Protein AF-A0A368EXL0-F1 (afdb_monomer_lite)

Organism: Ancylostoma caninum (NCBI:txid29170)

Structure (mmCIF, N/CA/C/O backbone):
data_AF-A0A368EXL0-F1
#
_entry.id   AF-A0A368EXL0-F1
#
loop_
_atom_site.group_PDB
_atom_site.id
_atom_site.type_symbol
_atom_site.label_atom_id
_atom_site.label_alt_id
_atom_site.label_comp_id
_atom_site.label_asym_id
_atom_site.label_entity_id
_atom_site.label_seq_id
_atom_site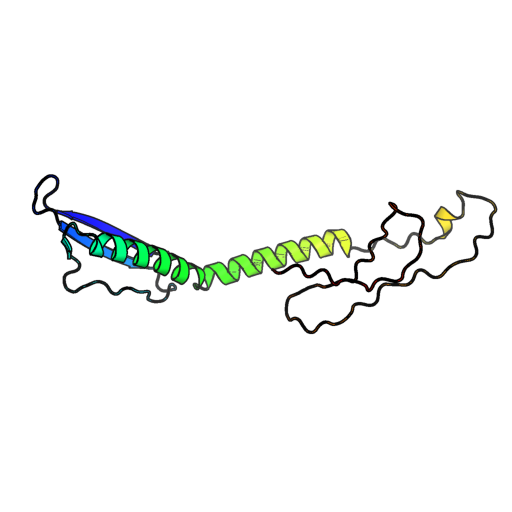.pdbx_PDB_ins_code
_atom_site.Cartn_x
_atom_site.Cartn_y
_atom_site.Cartn_z
_atom_site.occupancy
_atom_site.B_iso_or_equiv
_atom_site.auth_seq_id
_atom_site.auth_comp_id
_atom_site.auth_asym_id
_atom_site.auth_atom_id
_atom_site.pdbx_PDB_model_num
ATOM 1 N N . HIS A 1 1 ? 6.959 5.852 -5.159 1.00 86.25 1 HIS A N 1
ATOM 2 C CA . HIS A 1 1 ? 7.057 5.578 -3.712 1.00 86.25 1 HIS A CA 1
ATOM 3 C C . HIS A 1 1 ? 5.662 5.461 -3.128 1.00 86.25 1 HIS A C 1
ATOM 5 O O . HIS A 1 1 ? 4.725 6.024 -3.696 1.00 86.25 1 HIS A O 1
ATOM 11 N N . VAL A 1 2 ? 5.530 4.719 -2.035 1.00 94.00 2 VAL A N 1
ATOM 12 C CA . VAL A 1 2 ? 4.281 4.555 -1.290 1.00 94.00 2 VAL A CA 1
ATOM 13 C C . VAL A 1 2 ? 4.586 4.776 0.185 1.00 94.00 2 VAL A C 1
ATOM 15 O O . VAL A 1 2 ? 5.595 4.284 0.677 1.00 94.00 2 VAL A O 1
ATOM 18 N N . PHE A 1 3 ? 3.706 5.498 0.866 1.00 95.44 3 PHE A N 1
ATOM 19 C CA . PHE A 1 3 ? 3.723 5.696 2.306 1.00 95.44 3 PHE A CA 1
ATOM 20 C C . PHE A 1 3 ? 2.390 5.220 2.875 1.00 95.44 3 PHE A C 1
ATOM 22 O O . PHE A 1 3 ? 1.327 5.629 2.400 1.00 95.44 3 PHE A O 1
ATOM 29 N N . ILE A 1 4 ? 2.453 4.361 3.887 1.00 96.25 4 ILE A N 1
ATOM 30 C CA . ILE A 1 4 ? 1.301 3.940 4.680 1.00 96.25 4 ILE A CA 1
ATOM 31 C C . ILE A 1 4 ? 1.511 4.533 6.069 1.00 96.25 4 ILE A C 1
ATOM 33 O O . ILE A 1 4 ? 2.487 4.216 6.742 1.00 96.25 4 ILE A O 1
ATOM 37 N N . ILE A 1 5 ? 0.626 5.442 6.462 1.00 96.50 5 ILE A N 1
ATOM 38 C CA . ILE A 1 5 ? 0.676 6.150 7.735 1.00 96.50 5 ILE A CA 1
ATOM 39 C C . ILE A 1 5 ? -0.348 5.506 8.655 1.00 96.50 5 ILE A C 1
ATOM 41 O O . ILE A 1 5 ? -1.524 5.435 8.305 1.00 96.50 5 ILE A O 1
ATOM 45 N N . VAL A 1 6 ? 0.095 5.072 9.831 1.00 95.81 6 VAL A N 1
ATOM 46 C CA . VAL A 1 6 ? -0.767 4.512 10.872 1.00 95.81 6 VAL A CA 1
ATOM 47 C C . VAL A 1 6 ? -0.691 5.423 12.087 1.00 95.81 6 VAL A C 1
ATOM 49 O O . VAL A 1 6 ? 0.386 5.651 12.633 1.00 95.81 6 VAL A O 1
ATOM 52 N N . ARG A 1 7 ? -1.838 5.948 12.513 1.00 95.50 7 ARG A N 1
ATOM 53 C CA . ARG A 1 7 ? -1.964 6.745 13.734 1.00 95.50 7 ARG A CA 1
ATOM 54 C C . ARG A 1 7 ? -2.773 5.967 14.760 1.00 95.50 7 ARG A C 1
ATOM 56 O O . ARG A 1 7 ? -3.901 5.576 14.481 1.00 95.50 7 ARG A O 1
ATOM 63 N N . VAL A 1 8 ? -2.191 5.786 15.940 1.00 94.94 8 VAL A N 1
ATOM 64 C CA . VAL A 1 8 ? -2.861 5.230 17.120 1.00 94.94 8 VAL A CA 1
ATOM 65 C C . VAL A 1 8 ? -3.742 6.288 17.776 1.00 94.94 8 VAL A C 1
ATOM 67 O O . VAL A 1 8 ? -3.332 7.439 17.937 1.00 94.94 8 VAL A O 1
ATOM 70 N N . HIS A 1 9 ? -4.923 5.863 18.207 1.00 93.69 9 HIS A N 1
ATOM 71 C CA . HIS A 1 9 ? -5.837 6.593 19.077 1.00 93.69 9 HIS A CA 1
ATOM 72 C C . HIS A 1 9 ? -6.071 5.791 20.355 1.00 93.69 9 HIS A C 1
ATOM 74 O O . HIS A 1 9 ? -6.066 4.560 20.319 1.00 93.69 9 HIS A O 1
ATOM 80 N N . ASN A 1 10 ? -6.297 6.487 21.473 1.00 91.38 10 ASN A N 1
ATOM 81 C CA . ASN A 1 10 ? -6.548 5.885 22.789 1.00 91.38 10 ASN A CA 1
ATOM 82 C C . ASN A 1 10 ? -5.476 4.853 23.189 1.00 91.38 10 ASN A C 1
ATOM 84 O O . ASN A 1 10 ? -5.782 3.726 23.586 1.00 91.38 10 ASN A O 1
ATOM 88 N N . ALA A 1 11 ? -4.202 5.230 23.034 1.00 87.56 11 ALA A N 1
ATOM 89 C CA . ALA A 1 11 ? -3.070 4.387 23.408 1.00 87.56 11 ALA A CA 1
ATOM 90 C C . ALA A 1 11 ? -3.177 3.923 24.871 1.00 87.56 11 ALA A C 1
ATOM 92 O O . ALA A 1 11 ? -3.640 4.674 25.727 1.00 87.56 11 ALA A O 1
ATOM 93 N N . CYS A 1 12 ? -2.718 2.699 25.148 1.00 83.69 12 CYS A N 1
ATOM 94 C CA . CYS A 1 12 ? -2.705 2.102 26.491 1.00 83.69 12 CYS A CA 1
ATOM 95 C C . CYS A 1 12 ? -4.094 1.906 27.134 1.00 83.69 12 CYS A C 1
ATOM 97 O O . CYS A 1 12 ? -4.182 1.757 28.348 1.00 83.69 12 CYS A O 1
ATOM 99 N N . THR A 1 13 ? -5.164 1.878 26.333 1.00 90.12 13 THR A N 1
ATOM 100 C CA . THR A 1 13 ? -6.527 1.548 26.782 1.00 90.12 13 THR A CA 1
ATOM 101 C C . THR A 1 13 ? -7.061 0.313 26.057 1.00 90.12 13 THR A C 1
ATOM 103 O O . THR A 1 13 ? -6.546 -0.059 24.998 1.00 90.12 13 THR A O 1
ATOM 106 N N . ASP A 1 14 ? -8.131 -0.286 26.582 1.00 86.31 14 ASP A N 1
ATOM 107 C CA . ASP A 1 14 ? -8.812 -1.427 25.948 1.00 86.31 14 ASP A CA 1
ATOM 108 C C . ASP A 1 14 ? -9.506 -1.050 24.624 1.00 86.31 14 ASP A C 1
ATOM 110 O O . ASP A 1 14 ? -9.707 -1.898 23.758 1.00 86.31 14 ASP A O 1
ATOM 114 N N . ASN A 1 15 ? -9.795 0.241 24.419 1.00 88.62 15 ASN A N 1
ATOM 115 C CA . ASN A 1 15 ? -10.466 0.787 23.233 1.00 88.62 15 ASN A CA 1
ATOM 116 C C . ASN A 1 15 ? -9.483 1.440 22.243 1.00 88.62 15 ASN A C 1
ATOM 118 O O . ASN A 1 15 ? -9.784 2.465 21.617 1.00 88.62 15 ASN A O 1
ATOM 122 N N . VAL A 1 16 ? -8.282 0.870 22.118 1.00 93.38 16 VAL A N 1
ATOM 123 C CA . VAL A 1 16 ? -7.275 1.343 21.162 1.00 93.38 16 VAL A CA 1
ATOM 124 C C . VAL A 1 16 ? -7.765 1.158 19.720 1.00 93.38 16 VAL A C 1
ATOM 126 O O . VAL A 1 16 ? -8.286 0.107 19.336 1.00 93.38 16 VAL A O 1
ATOM 129 N N . SER A 1 17 ? -7.577 2.189 18.899 1.00 93.44 17 SER A N 1
ATOM 130 C CA . SER A 1 17 ? -7.925 2.156 17.476 1.00 93.44 17 SER A CA 1
ATOM 131 C C . SER A 1 17 ? -6.845 2.802 16.617 1.00 93.44 17 SER A C 1
ATOM 133 O O . SER A 1 17 ? -6.010 3.567 17.097 1.00 93.44 17 SER A O 1
ATOM 135 N N . TYR A 1 18 ? -6.840 2.471 15.331 1.00 95.38 18 TYR A N 1
ATOM 136 C CA . TYR A 1 18 ? -5.821 2.875 14.375 1.00 95.38 18 TYR A CA 1
ATOM 137 C C . TYR A 1 18 ? -6.483 3.548 13.184 1.00 95.38 18 TYR A C 1
ATOM 139 O O . TYR A 1 18 ? -7.276 2.915 12.497 1.00 95.38 18 TYR A O 1
ATOM 147 N N . SER A 1 19 ? -6.139 4.801 12.896 1.00 95.25 19 SER A N 1
ATOM 148 C CA . SER A 1 19 ? -6.507 5.434 11.626 1.00 95.25 19 SER A CA 1
ATOM 149 C C . SER A 1 19 ? -5.374 5.300 10.619 1.00 95.25 19 SER A C 1
ATOM 151 O O . SER A 1 19 ? -4.216 5.560 10.962 1.00 95.25 19 SER A O 1
ATOM 153 N N . VAL A 1 20 ? -5.703 4.954 9.379 1.00 96.62 20 VAL A N 1
ATOM 154 C CA . VAL A 1 20 ? -4.725 4.694 8.322 1.00 96.62 20 VAL A CA 1
ATOM 155 C C . VAL A 1 20 ? -4.898 5.666 7.163 1.00 96.62 20 VAL A C 1
ATOM 157 O O . VAL A 1 20 ? -5.999 5.877 6.668 1.00 96.62 20 VAL A O 1
ATOM 160 N N . ALA A 1 21 ? -3.792 6.208 6.664 1.00 95.44 21 ALA A N 1
ATOM 161 C CA . ALA A 1 21 ? -3.757 6.960 5.416 1.00 95.44 21 ALA A CA 1
ATOM 162 C C . ALA A 1 21 ? -2.721 6.357 4.465 1.00 95.44 21 ALA A C 1
ATOM 164 O O . ALA A 1 21 ? -1.682 5.857 4.891 1.00 95.44 21 ALA A O 1
ATOM 165 N N . VAL A 1 22 ? -2.995 6.410 3.160 1.00 95.62 22 VAL A N 1
ATOM 166 C CA . VAL A 1 22 ? -2.084 5.898 2.129 1.00 95.62 22 VAL A CA 1
ATOM 167 C C . VAL A 1 22 ? -1.7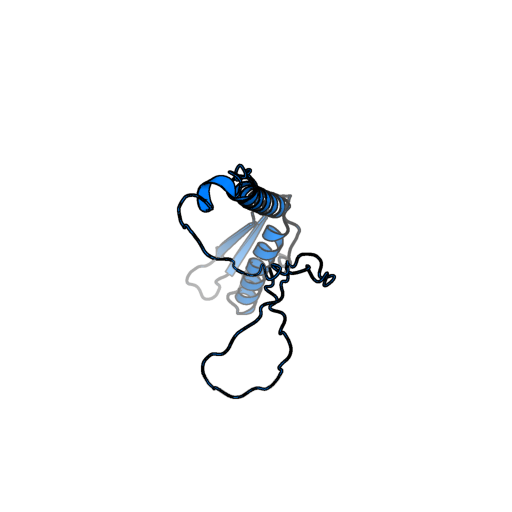91 7.006 1.131 1.00 95.62 22 VAL A C 1
ATOM 169 O O . VAL A 1 22 ? -2.701 7.530 0.494 1.00 95.62 22 VAL A O 1
ATOM 172 N N . SER A 1 23 ? -0.512 7.330 0.967 1.00 94.94 23 SER A N 1
ATOM 173 C CA . SER A 1 23 ? -0.024 8.261 -0.049 1.00 94.94 23 SER A CA 1
ATOM 174 C C . SER A 1 23 ? 0.858 7.517 -1.044 1.00 94.94 23 SER A C 1
ATOM 176 O O . SER A 1 23 ? 1.675 6.680 -0.664 1.00 94.94 23 SER A O 1
ATOM 178 N N . ARG A 1 24 ? 0.698 7.796 -2.338 1.00 93.69 24 ARG A N 1
ATOM 179 C CA . ARG A 1 24 ? 1.500 7.178 -3.400 1.00 93.69 24 ARG A CA 1
ATOM 180 C C . ARG A 1 24 ? 1.852 8.186 -4.480 1.00 93.69 24 ARG A C 1
ATOM 182 O O . ARG A 1 24 ? 1.070 9.086 -4.780 1.00 93.69 24 ARG A O 1
ATOM 189 N N . SER A 1 25 ? 3.010 7.998 -5.103 1.00 91.38 25 SER A N 1
ATOM 190 C CA . SER A 1 25 ? 3.373 8.740 -6.315 1.00 91.38 25 SER A CA 1
ATOM 191 C C . SER A 1 25 ? 2.382 8.434 -7.449 1.00 91.38 25 SER A C 1
ATOM 193 O O . SER A 1 25 ? 1.854 7.320 -7.530 1.00 91.38 25 SER A O 1
ATOM 195 N N . LYS A 1 26 ? 2.142 9.403 -8.345 1.00 88.50 26 LYS A N 1
ATOM 196 C CA . LYS A 1 26 ? 1.166 9.277 -9.448 1.00 88.50 26 LYS A CA 1
ATOM 197 C C . LYS A 1 26 ? 1.480 8.107 -10.390 1.00 88.50 26 LYS A C 1
ATOM 199 O O . LYS A 1 26 ? 0.575 7.541 -10.989 1.00 88.50 26 LYS A O 1
ATOM 204 N N . GLU A 1 27 ? 2.751 7.731 -10.492 1.00 86.75 27 GLU A N 1
ATOM 205 C CA . GLU A 1 27 ? 3.272 6.695 -11.386 1.00 86.75 27 GLU A CA 1
ATOM 206 C C . GLU A 1 27 ? 3.192 5.275 -10.806 1.00 86.75 27 GLU A C 1
ATOM 208 O O . GLU A 1 27 ? 3.610 4.323 -11.467 1.00 86.75 27 GLU A O 1
ATOM 213 N N . VAL A 1 28 ? 2.724 5.119 -9.565 1.00 89.94 28 VAL A N 1
ATOM 214 C CA . VAL A 1 28 ? 2.463 3.813 -8.945 1.00 89.94 28 VAL A CA 1
ATOM 215 C C . VAL A 1 28 ? 0.980 3.501 -9.144 1.00 89.94 28 VAL A C 1
ATOM 217 O O . VAL A 1 28 ? 0.165 4.319 -8.720 1.00 89.94 28 VAL A O 1
ATOM 220 N N . PRO A 1 29 ? 0.585 2.373 -9.760 1.00 91.38 29 PRO A N 1
ATOM 221 C CA . PRO A 1 29 ? -0.827 2.044 -9.944 1.00 91.38 29 PRO A CA 1
ATOM 222 C C . PRO A 1 29 ? -1.546 1.852 -8.594 1.00 91.38 29 PRO A C 1
ATOM 224 O O . PRO A 1 29 ? -0.896 1.581 -7.582 1.00 91.38 29 PRO A O 1
ATOM 227 N N . PRO A 1 30 ? -2.884 1.990 -8.538 1.00 92.50 30 PRO A N 1
ATOM 228 C CA . PRO A 1 30 ? -3.659 1.582 -7.369 1.00 92.50 30 PRO A CA 1
ATOM 229 C C . PRO A 1 30 ? -3.389 0.116 -7.003 1.00 92.50 30 PRO A C 1
ATOM 231 O O . PRO A 1 30 ? -3.204 -0.725 -7.880 1.00 92.50 30 PRO A O 1
ATOM 234 N N . PHE A 1 31 ? -3.394 -0.193 -5.708 1.00 95.25 31 PHE A N 1
ATOM 235 C CA . PHE A 1 31 ? -3.140 -1.539 -5.193 1.00 95.25 31 PHE A CA 1
ATOM 236 C C . PHE A 1 31 ? -4.044 -1.843 -3.997 1.00 95.25 31 PHE A C 1
ATOM 238 O O . PHE A 1 31 ? -4.414 -0.946 -3.228 1.00 95.25 31 PHE A O 1
ATOM 245 N N . GLY A 1 32 ? -4.420 -3.111 -3.859 1.00 94.25 32 GLY A N 1
ATOM 246 C CA . GLY A 1 32 ? -5.309 -3.589 -2.802 1.00 94.25 32 GLY A CA 1
ATOM 247 C C . GLY A 1 32 ? -4.581 -3.946 -1.500 1.00 94.25 32 GLY A C 1
ATOM 248 O O . GLY A 1 32 ? -3.352 -3.871 -1.446 1.00 94.25 32 GLY A O 1
ATOM 249 N N . PRO A 1 33 ? -5.327 -4.358 -0.462 1.00 95.31 33 PRO A N 1
ATOM 250 C CA . PRO A 1 33 ? -6.786 -4.233 -0.320 1.00 95.31 33 PRO A CA 1
ATOM 251 C C . PRO A 1 33 ? -7.235 -2.757 -0.254 1.00 95.31 33 PRO A C 1
ATOM 253 O O . PRO A 1 33 ? -6.427 -1.887 0.083 1.00 95.31 33 PRO A O 1
ATOM 256 N N . PRO A 1 34 ? -8.478 -2.409 -0.632 1.00 93.56 34 PRO A N 1
ATOM 257 C CA . PRO A 1 34 ? -8.968 -1.038 -0.504 1.00 93.56 34 PRO A CA 1
ATOM 258 C C . PRO A 1 34 ? -9.000 -0.603 0.966 1.00 93.56 34 PRO A C 1
ATOM 260 O O . PRO A 1 34 ? -9.097 -1.426 1.878 1.00 93.56 34 PRO A O 1
ATOM 263 N N . LEU A 1 35 ? -8.890 0.705 1.188 1.00 92.25 35 LEU A N 1
ATOM 264 C CA . LEU A 1 35 ? -9.037 1.276 2.522 1.00 92.25 35 LEU A CA 1
ATOM 265 C C . LEU A 1 35 ? -10.517 1.170 2.935 1.00 92.25 35 LEU A C 1
ATOM 267 O O . LEU A 1 35 ? -11.374 1.575 2.143 1.00 92.25 35 LEU A O 1
ATOM 271 N N . PRO A 1 36 ? -10.841 0.615 4.116 1.00 88.31 36 PRO A N 1
ATOM 272 C CA . PRO A 1 36 ? -12.221 0.522 4.572 1.00 88.31 36 PRO A CA 1
ATOM 273 C C . PRO A 1 36 ? -12.826 1.910 4.802 1.00 88.31 36 PRO A C 1
ATOM 275 O O . PRO A 1 36 ? -12.118 2.904 4.993 1.00 88.31 36 PRO A O 1
ATOM 278 N N . LYS A 1 37 ? -14.161 1.981 4.783 1.00 85.75 37 LYS A N 1
ATOM 279 C CA . LYS A 1 37 ? -14.898 3.230 5.018 1.00 85.75 37 LYS A CA 1
ATOM 280 C C . LYS A 1 37 ? -14.533 3.789 6.397 1.00 85.75 37 LYS A C 1
ATOM 282 O O . LYS A 1 37 ? -14.557 3.065 7.384 1.00 85.75 37 LYS A O 1
ATOM 287 N N . GLY A 1 38 ? -14.164 5.066 6.447 1.00 87.31 38 GLY A N 1
ATOM 288 C CA . GLY A 1 38 ? -13.708 5.730 7.674 1.00 87.31 38 GLY A CA 1
ATOM 289 C C . GLY A 1 38 ? -12.231 5.510 8.017 1.00 87.31 38 GLY A C 1
ATOM 290 O O . GLY A 1 38 ? -11.715 6.237 8.855 1.00 87.31 38 GLY A O 1
ATOM 291 N N . ALA A 1 39 ? -11.540 4.582 7.340 1.00 90.19 39 ALA A N 1
ATOM 292 C CA . ALA A 1 39 ? -10.103 4.341 7.478 1.00 90.19 39 ALA A CA 1
ATOM 293 C C . ALA A 1 39 ? -9.619 4.054 8.913 1.00 90.19 39 ALA A C 1
ATOM 295 O O . ALA A 1 39 ? -8.457 4.311 9.230 1.00 90.19 39 ALA A O 1
ATOM 296 N N . THR A 1 40 ? -10.496 3.507 9.758 1.00 92.25 40 THR A N 1
ATOM 297 C CA . THR A 1 40 ? -10.222 3.209 11.167 1.00 92.25 40 THR A CA 1
ATOM 298 C C . THR A 1 40 ? -10.351 1.713 11.428 1.00 92.25 40 THR A C 1
ATOM 300 O O . THR A 1 40 ? -11.263 1.069 10.916 1.00 92.25 40 THR A O 1
ATOM 303 N N . PHE A 1 41 ? -9.448 1.172 12.239 1.00 92.75 41 PHE A N 1
ATOM 304 C CA . PHE A 1 41 ? -9.381 -0.234 12.617 1.00 92.75 41 PHE A CA 1
ATOM 305 C C . PHE A 1 41 ? -9.295 -0.376 14.138 1.00 92.75 41 PHE A C 1
ATOM 307 O O . PHE A 1 41 ? -8.632 0.419 14.803 1.00 92.75 41 PHE A O 1
ATOM 314 N N . SER A 1 42 ? -9.929 -1.401 14.695 1.00 92.38 42 SER A N 1
ATOM 315 C CA . SER A 1 42 ? -9.694 -1.852 16.070 1.00 92.38 42 SER A CA 1
ATOM 316 C C . SER A 1 42 ? -8.432 -2.717 16.153 1.00 92.38 42 SER A C 1
ATOM 318 O O . SER A 1 42 ? -7.935 -3.208 15.137 1.00 92.38 42 SER A O 1
ATOM 320 N N . LYS A 1 43 ? -7.921 -2.960 17.364 1.00 88.06 43 LYS A N 1
ATOM 321 C CA . LYS A 1 43 ? -6.865 -3.960 17.582 1.00 88.06 43 LYS A CA 1
ATOM 322 C C . LYS A 1 43 ? -7.420 -5.377 17.394 1.00 88.06 43 LYS A C 1
ATOM 324 O O . LYS A 1 43 ? -7.920 -5.981 18.336 1.00 88.06 43 LYS A O 1
ATOM 329 N N . CYS A 1 44 ? -7.328 -5.899 16.175 1.00 88.88 44 CYS A N 1
ATOM 330 C CA . CYS A 1 44 ? -7.694 -7.271 15.822 1.00 88.88 44 CYS A CA 1
ATOM 331 C C . CYS A 1 44 ? -6.732 -7.856 14.774 1.00 88.88 44 CYS A C 1
ATOM 333 O O . CYS A 1 44 ? -5.951 -7.124 14.158 1.00 88.88 44 CYS A O 1
ATOM 335 N N . ALA A 1 45 ? -6.803 -9.175 14.565 1.00 92.31 45 ALA A N 1
ATOM 336 C CA . ALA A 1 45 ? -6.011 -9.874 13.551 1.00 92.31 45 ALA A CA 1
ATOM 337 C C . ALA A 1 45 ? -6.285 -9.343 12.131 1.00 92.31 45 ALA A C 1
ATOM 339 O O . ALA A 1 45 ? -5.351 -9.154 11.357 1.00 92.31 45 ALA A O 1
ATOM 340 N N . ASP A 1 46 ? -7.531 -8.970 11.828 1.00 90.50 46 ASP A N 1
ATOM 341 C CA . ASP A 1 46 ? -7.899 -8.457 10.503 1.00 90.50 46 ASP A CA 1
ATOM 342 C C . ASP A 1 46 ? -7.138 -7.180 10.128 1.00 90.50 46 ASP A C 1
ATOM 344 O O . ASP A 1 46 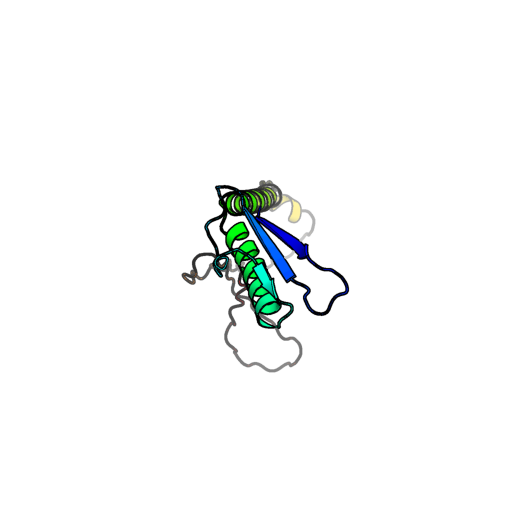? -6.786 -6.984 8.965 1.00 90.50 46 ASP A O 1
ATOM 348 N N . PHE A 1 47 ? -6.853 -6.300 11.099 1.00 93.19 47 PHE A N 1
ATOM 349 C CA . PHE A 1 47 ? -6.055 -5.100 10.844 1.00 93.19 47 PHE A CA 1
ATOM 350 C C . PHE A 1 47 ? -4.615 -5.454 10.475 1.00 93.19 47 PHE A C 1
ATOM 352 O O . PHE A 1 47 ? -4.062 -4.893 9.527 1.00 93.19 47 PHE A O 1
ATOM 359 N N . HIS A 1 48 ? -4.022 -6.390 11.214 1.00 94.06 48 HIS A N 1
ATOM 360 C CA . HIS A 1 48 ? -2.679 -6.885 10.949 1.00 94.06 48 HIS A CA 1
ATOM 361 C C . HIS A 1 48 ? -2.591 -7.494 9.543 1.00 94.06 48 HIS A C 1
ATOM 363 O O . HIS A 1 48 ? -1.734 -7.096 8.750 1.00 94.06 48 HIS A O 1
ATOM 369 N N . ASP A 1 49 ? -3.529 -8.370 9.196 1.00 95.44 49 ASP A N 1
ATOM 370 C CA . ASP A 1 49 ? -3.540 -9.061 7.907 1.00 95.44 49 ASP A CA 1
ATOM 371 C C . ASP A 1 49 ? -3.821 -8.098 6.751 1.00 95.44 49 ASP A C 1
ATOM 373 O O . ASP A 1 49 ? -3.161 -8.155 5.706 1.00 95.44 49 ASP A O 1
ATOM 377 N N . TRP A 1 50 ? -4.734 -7.142 6.949 1.00 95.69 50 TRP A N 1
ATOM 378 C CA . TRP A 1 50 ? -4.974 -6.064 5.993 1.00 95.69 50 TRP A CA 1
ATOM 379 C C . TRP A 1 50 ? -3.705 -5.234 5.766 1.00 95.69 50 TRP A C 1
ATOM 381 O O . TRP A 1 50 ? -3.347 -4.977 4.613 1.00 95.69 50 TRP A O 1
ATOM 391 N N . LEU A 1 51 ? -3.002 -4.843 6.836 1.00 96.19 51 LEU A N 1
ATOM 392 C CA . LEU A 1 51 ? -1.808 -3.999 6.765 1.00 96.19 51 LEU A CA 1
ATOM 393 C C . LEU A 1 51 ? -0.649 -4.716 6.066 1.00 96.19 51 LEU A C 1
ATOM 395 O O . LEU A 1 51 ? -0.041 -4.141 5.161 1.00 96.19 51 LEU A O 1
ATOM 399 N N . LEU A 1 52 ? -0.380 -5.972 6.426 1.00 96.75 52 LEU A N 1
ATOM 400 C CA . LEU A 1 52 ? 0.650 -6.782 5.774 1.00 96.75 52 LEU A CA 1
ATOM 401 C C . LEU A 1 52 ? 0.360 -6.957 4.285 1.00 96.75 52 LEU A C 1
ATOM 403 O O . LEU A 1 52 ? 1.211 -6.670 3.439 1.00 96.75 52 LEU A O 1
ATOM 407 N N . THR A 1 53 ? -0.871 -7.347 3.953 1.00 97.31 53 THR A N 1
ATOM 408 C CA . THR A 1 53 ? -1.292 -7.514 2.558 1.00 97.31 53 THR A CA 1
ATOM 409 C C . THR A 1 53 ? -1.146 -6.200 1.786 1.00 97.31 53 THR A C 1
ATOM 411 O O . THR A 1 53 ? -0.702 -6.187 0.634 1.00 97.31 53 THR A O 1
ATOM 414 N N . LYS A 1 54 ? -1.473 -5.065 2.417 1.00 97.06 54 LYS A N 1
ATOM 415 C CA . LYS A 1 54 ? -1.346 -3.731 1.819 1.00 97.06 54 LYS A CA 1
ATOM 416 C C . LYS A 1 54 ? 0.107 -3.354 1.533 1.00 97.06 54 LYS A C 1
ATOM 418 O O . LYS A 1 54 ? 0.362 -2.791 0.469 1.00 97.06 54 LYS A O 1
ATOM 423 N N . ILE A 1 55 ? 1.037 -3.667 2.438 1.00 97.00 55 ILE A N 1
ATOM 424 C CA . ILE A 1 55 ? 2.476 -3.390 2.284 1.00 97.00 55 ILE A CA 1
ATOM 425 C C . ILE A 1 55 ? 3.066 -4.208 1.130 1.00 97.00 55 ILE A C 1
ATOM 427 O O . ILE A 1 55 ? 3.682 -3.635 0.232 1.00 97.00 55 ILE A O 1
ATOM 431 N N . ILE A 1 56 ? 2.807 -5.517 1.091 1.00 96.44 56 ILE A N 1
ATOM 432 C CA . ILE A 1 56 ? 3.314 -6.403 0.027 1.00 96.44 56 ILE A CA 1
ATOM 433 C C . ILE A 1 56 ? 2.801 -5.941 -1.344 1.00 96.44 56 ILE A C 1
ATOM 435 O O . ILE A 1 56 ? 3.546 -5.814 -2.319 1.00 96.44 56 ILE A O 1
ATOM 439 N N . ASN A 1 57 ? 1.509 -5.621 -1.431 1.00 96.62 57 ASN A N 1
ATOM 440 C CA . ASN A 1 57 ? 0.921 -5.129 -2.672 1.00 96.62 57 ASN A CA 1
ATOM 441 C C . ASN A 1 57 ? 1.447 -3.746 -3.076 1.00 96.62 57 ASN A C 1
ATOM 443 O O . ASN A 1 57 ? 1.577 -3.481 -4.275 1.00 96.62 57 ASN A O 1
ATOM 447 N N . ALA A 1 58 ? 1.754 -2.876 -2.109 1.00 95.44 58 ALA A N 1
ATOM 448 C CA . ALA A 1 58 ? 2.379 -1.583 -2.366 1.00 95.44 58 ALA A CA 1
ATOM 449 C C . ALA A 1 58 ? 3.749 -1.754 -3.024 1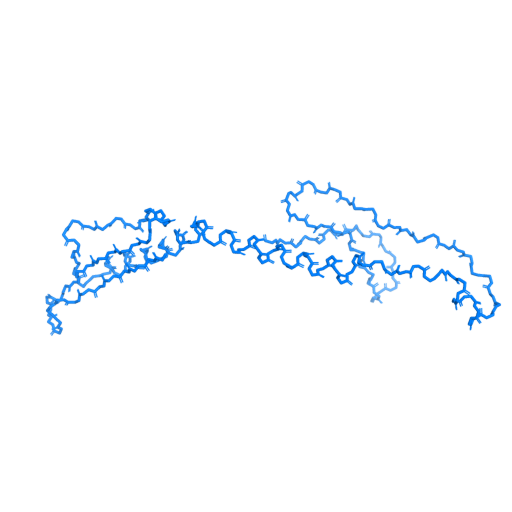.00 95.44 58 ALA A C 1
ATOM 451 O O . ALA A 1 58 ? 4.018 -1.117 -4.042 1.00 95.44 58 ALA A O 1
ATOM 452 N N . GLU A 1 59 ? 4.589 -2.636 -2.486 1.00 93.19 59 GLU A N 1
ATOM 453 C CA . GLU A 1 59 ? 5.907 -2.942 -3.042 1.00 93.19 59 GLU A CA 1
ATOM 454 C C . GLU A 1 59 ? 5.795 -3.482 -4.474 1.00 93.19 59 GLU A C 1
ATOM 456 O O . GLU A 1 59 ? 6.383 -2.934 -5.412 1.00 93.19 59 GLU A O 1
ATOM 461 N N . ASN A 1 60 ? 4.918 -4.465 -4.684 1.00 92.94 60 ASN A N 1
ATOM 462 C CA . ASN A 1 60 ? 4.646 -5.017 -6.011 1.00 92.94 60 ASN A CA 1
ATOM 463 C C . ASN A 1 60 ? 4.123 -3.963 -7.002 1.00 92.94 60 ASN A C 1
ATOM 465 O O . ASN A 1 60 ? 4.368 -4.039 -8.208 1.00 92.94 60 ASN A O 1
ATOM 469 N N . ALA A 1 61 ? 3.355 -2.979 -6.535 1.00 91.69 61 ALA A N 1
ATOM 470 C CA . ALA A 1 61 ? 2.899 -1.870 -7.368 1.00 91.69 61 ALA A CA 1
ATOM 471 C C . ALA A 1 61 ? 4.036 -0.888 -7.690 1.00 91.69 61 ALA A C 1
ATOM 473 O O . ALA A 1 61 ? 4.103 -0.372 -8.806 1.00 91.69 61 ALA A O 1
ATOM 474 N N . VAL A 1 62 ? 4.946 -0.650 -6.744 1.00 90.25 62 VAL A N 1
ATOM 475 C CA . VAL A 1 62 ? 6.121 0.210 -6.927 1.00 90.25 62 VAL A CA 1
ATOM 476 C C . VAL A 1 62 ? 7.064 -0.368 -7.981 1.00 90.25 62 VAL A C 1
ATOM 478 O O . VAL A 1 62 ? 7.476 0.375 -8.871 1.00 90.25 62 VAL A O 1
ATOM 481 N N . HIS A 1 63 ? 7.327 -1.676 -7.958 1.00 82.06 63 HIS A N 1
ATOM 482 C CA . HIS A 1 63 ? 8.166 -2.343 -8.964 1.00 82.06 63 HIS A CA 1
ATOM 483 C C . HIS A 1 63 ? 7.582 -2.289 -10.379 1.00 82.06 63 HIS A C 1
ATOM 485 O O . HIS A 1 63 ? 8.321 -2.223 -11.359 1.00 82.06 63 HIS A O 1
ATOM 491 N N . ARG A 1 64 ? 6.253 -2.225 -10.503 1.00 75.88 64 ARG A N 1
ATOM 492 C CA . ARG A 1 64 ? 5.570 -2.020 -11.790 1.00 75.88 64 ARG A CA 1
ATOM 493 C C . ARG A 1 64 ? 5.652 -0.578 -12.304 1.00 75.88 64 ARG A C 1
ATOM 495 O O . ARG A 1 64 ? 5.212 -0.300 -13.418 1.00 75.88 64 ARG A O 1
ATOM 502 N N . SER A 1 65 ? 6.215 0.352 -11.531 1.00 69.12 65 SER A N 1
ATOM 503 C CA . SER A 1 65 ? 6.401 1.732 -11.969 1.00 69.12 65 SER A CA 1
ATOM 504 C C . SER A 1 65 ? 7.540 1.848 -12.986 1.00 69.12 65 SER A C 1
ATOM 506 O O . SER A 1 65 ? 8.630 1.305 -12.799 1.00 69.12 65 SER A O 1
ATOM 508 N N . LYS A 1 66 ? 7.318 2.647 -14.041 1.00 64.25 66 LYS A N 1
ATOM 509 C CA . LYS A 1 66 ? 8.272 2.897 -15.142 1.00 64.25 66 LYS A CA 1
ATOM 510 C C . LYS A 1 66 ? 9.681 3.294 -14.675 1.00 64.25 66 LYS A C 1
ATOM 512 O O . LYS A 1 66 ? 10.643 3.048 -15.392 1.00 64.25 66 LYS A O 1
ATOM 517 N N . LYS A 1 67 ? 9.825 3.881 -13.480 1.00 65.12 67 LYS A N 1
ATOM 518 C CA . LYS A 1 67 ? 11.124 4.307 -12.929 1.00 65.12 67 LYS A CA 1
ATOM 519 C C . LYS A 1 67 ? 12.079 3.130 -12.656 1.00 65.12 67 LYS A C 1
ATOM 521 O O . LYS A 1 67 ? 13.271 3.279 -12.903 1.00 65.12 67 LYS A O 1
ATOM 526 N N . PHE A 1 68 ? 11.574 1.962 -12.246 1.00 62.81 68 PHE A N 1
ATOM 527 C CA . PHE A 1 68 ? 12.409 0.774 -12.000 1.00 62.81 68 PHE A CA 1
ATOM 528 C C . PHE A 1 68 ? 12.781 0.046 -13.291 1.00 62.81 68 PHE A C 1
ATOM 530 O O . PHE A 1 68 ? 13.934 -0.339 -13.469 1.00 62.81 68 PHE A O 1
ATOM 537 N N . ALA A 1 69 ? 11.842 -0.061 -14.233 1.00 64.06 69 ALA A N 1
ATOM 538 C CA . ALA A 1 69 ? 12.098 -0.681 -15.531 1.00 64.06 69 ALA A CA 1
ATOM 539 C C . ALA A 1 69 ? 13.207 0.049 -16.312 1.00 64.06 69 ALA A C 1
ATOM 541 O O . ALA A 1 69 ? 14.109 -0.586 -16.856 1.00 64.06 69 ALA A O 1
ATOM 542 N N . THR A 1 70 ? 13.188 1.387 -16.321 1.00 69.88 70 THR A N 1
ATOM 543 C CA . THR A 1 70 ? 14.224 2.187 -16.991 1.00 69.88 70 THR A CA 1
ATOM 544 C C . THR A 1 70 ? 15.587 2.052 -16.311 1.00 69.88 70 THR A C 1
ATOM 546 O O . THR A 1 70 ? 16.605 2.002 -17.001 1.00 69.88 70 THR A O 1
ATOM 549 N N . MET A 1 71 ? 15.618 1.958 -14.977 1.00 72.50 71 MET A N 1
ATOM 550 C CA . MET A 1 71 ? 16.854 1.771 -14.213 1.00 72.50 71 MET A CA 1
ATOM 551 C C . MET A 1 71 ? 17.467 0.391 -14.476 1.00 72.50 71 MET A C 1
ATOM 553 O O . MET A 1 71 ? 18.623 0.315 -14.877 1.00 72.50 71 MET A O 1
ATOM 557 N N . ALA A 1 72 ? 16.673 -0.679 -14.387 1.00 73.31 72 ALA A N 1
ATOM 558 C CA . ALA A 1 72 ? 17.123 -2.032 -14.710 1.00 73.31 72 ALA A CA 1
ATOM 559 C C . ALA A 1 72 ? 17.608 -2.145 -16.167 1.00 73.31 72 ALA A C 1
ATOM 561 O O . ALA A 1 72 ? 18.642 -2.753 -16.439 1.00 73.31 72 ALA A O 1
ATOM 562 N N . ALA A 1 73 ? 16.908 -1.506 -17.113 1.00 77.56 73 ALA A N 1
ATOM 563 C CA . ALA A 1 73 ? 17.329 -1.466 -18.513 1.00 77.56 73 ALA A CA 1
ATOM 564 C C . ALA A 1 73 ? 18.638 -0.687 -18.718 1.00 77.56 73 ALA A C 1
ATOM 566 O O . ALA A 1 73 ? 19.427 -1.047 -19.591 1.00 77.56 73 ALA A O 1
ATOM 567 N N . ARG A 1 74 ? 18.876 0.372 -17.932 1.00 82.12 74 ARG A N 1
ATOM 568 C CA . ARG A 1 74 ? 20.132 1.127 -17.948 1.00 82.12 74 ARG A CA 1
ATOM 569 C C . ARG A 1 74 ? 21.289 0.286 -17.416 1.00 82.12 74 ARG A C 1
ATOM 571 O O . ARG A 1 74 ? 22.254 0.123 -18.151 1.00 82.12 74 ARG A O 1
ATOM 578 N N . THR A 1 75 ? 21.149 -0.318 -16.236 1.00 87.56 75 THR A N 1
ATOM 579 C CA . THR A 1 75 ? 22.173 -1.208 -15.661 1.00 87.56 75 THR A CA 1
ATOM 580 C C . THR A 1 75 ? 22.481 -2.380 -16.590 1.00 87.56 75 THR A C 1
ATOM 582 O O . THR A 1 75 ? 23.642 -2.699 -16.821 1.00 87.56 75 THR A O 1
ATOM 585 N N . ARG A 1 76 ? 21.454 -2.984 -17.207 1.00 86.50 76 ARG A N 1
ATOM 586 C CA . ARG A 1 76 ? 21.647 -4.054 -18.197 1.00 86.50 76 ARG A CA 1
ATOM 587 C C . ARG A 1 76 ? 22.448 -3.580 -19.409 1.00 86.50 76 ARG A C 1
ATOM 589 O O . ARG A 1 76 ? 23.314 -4.306 -19.882 1.00 86.50 76 ARG A O 1
ATOM 596 N N . ARG A 1 77 ? 22.159 -2.380 -19.924 1.00 85.56 77 ARG A N 1
ATOM 597 C CA . ARG A 1 77 ? 22.909 -1.787 -21.042 1.00 85.56 77 ARG A CA 1
ATOM 598 C C . ARG A 1 77 ? 24.358 -1.491 -20.671 1.00 85.56 77 ARG A C 1
ATOM 600 O O . ARG A 1 77 ? 25.229 -1.760 -21.484 1.00 85.56 77 ARG A O 1
ATOM 607 N N . GLU A 1 78 ? 24.598 -0.956 -19.480 1.00 87.62 78 GLU A N 1
ATOM 608 C CA . GLU A 1 78 ? 25.944 -0.652 -18.981 1.00 87.62 78 GLU A CA 1
ATOM 609 C C . GLU A 1 78 ? 26.769 -1.939 -18.830 1.00 87.62 78 GLU A C 1
ATOM 611 O O . GLU A 1 78 ? 27.827 -2.043 -19.436 1.00 87.62 78 GLU A O 1
ATOM 616 N N . ALA A 1 79 ? 26.224 -2.981 -18.194 1.00 84.81 79 ALA A N 1
ATOM 617 C CA . ALA A 1 79 ? 26.910 -4.271 -18.069 1.00 84.81 79 ALA A CA 1
ATOM 618 C C . ALA A 1 79 ? 27.251 -4.913 -19.429 1.00 84.81 79 ALA A C 1
ATOM 620 O O . ALA A 1 79 ? 28.329 -5.477 -19.613 1.00 84.81 79 ALA A O 1
ATOM 621 N N . LEU A 1 80 ? 26.337 -4.830 -20.404 1.00 88.69 80 LEU A N 1
ATOM 622 C CA . LEU A 1 80 ? 26.587 -5.341 -21.755 1.00 88.69 80 LEU A CA 1
ATOM 623 C C . LEU A 1 80 ? 27.628 -4.510 -22.512 1.00 88.69 80 LEU A C 1
ATOM 625 O O . LEU A 1 80 ? 28.415 -5.072 -23.273 1.00 88.69 80 LEU A O 1
ATOM 629 N N . ARG A 1 81 ? 27.638 -3.189 -22.311 1.00 86.94 81 ARG A N 1
ATOM 630 C CA . ARG A 1 81 ? 28.645 -2.296 -22.885 1.00 86.94 81 ARG A CA 1
ATOM 631 C C . ARG A 1 81 ? 30.030 -2.631 -22.340 1.00 86.94 81 ARG A C 1
ATOM 633 O O . ARG A 1 81 ? 30.939 -2.813 -23.140 1.00 86.94 81 ARG A O 1
ATOM 640 N N . ASP A 1 82 ? 30.164 -2.787 -21.027 1.00 86.06 82 ASP A N 1
ATOM 641 C CA . ASP A 1 82 ? 31.439 -3.134 -20.392 1.00 86.06 82 ASP A CA 1
ATOM 642 C C . ASP A 1 82 ? 31.969 -4.476 -20.914 1.00 86.06 82 ASP A C 1
ATOM 644 O O . ASP A 1 82 ? 33.158 -4.625 -21.190 1.00 86.06 82 ASP A O 1
ATOM 648 N N . LEU A 1 83 ? 31.089 -5.462 -21.114 1.00 85.12 83 LEU A N 1
ATOM 649 C CA . LEU A 1 83 ? 31.475 -6.746 -21.696 1.00 85.12 83 LEU A CA 1
ATOM 650 C C . LEU A 1 83 ? 31.961 -6.599 -23.147 1.00 85.12 83 LEU A C 1
ATOM 652 O O . LEU A 1 83 ? 32.965 -7.202 -23.525 1.00 85.12 83 LEU A O 1
ATOM 656 N N . ALA A 1 84 ? 31.279 -5.792 -23.961 1.00 85.75 84 ALA A N 1
ATOM 657 C CA . ALA A 1 84 ? 31.697 -5.534 -25.335 1.00 85.75 84 ALA A CA 1
ATOM 658 C C . ALA A 1 84 ? 33.027 -4.763 -25.403 1.00 85.75 84 ALA A C 1
ATOM 660 O O . ALA A 1 84 ? 33.914 -5.139 -26.161 1.00 85.75 84 ALA A O 1
ATOM 661 N N . GLU A 1 85 ? 33.214 -3.724 -24.596 1.00 82.69 85 GLU A N 1
ATOM 662 C CA . GLU A 1 85 ? 34.450 -2.935 -24.609 1.00 82.69 85 GLU A CA 1
ATOM 663 C C . GLU A 1 85 ? 35.660 -3.760 -24.145 1.00 82.69 85 GLU A C 1
ATOM 665 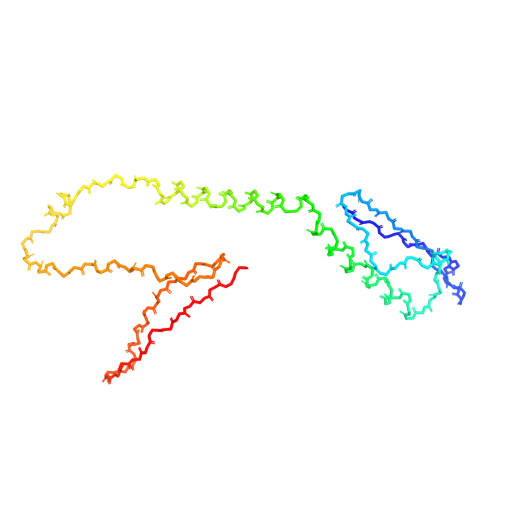O O . GLU A 1 85 ? 36.717 -3.697 -24.770 1.00 82.69 85 GLU A O 1
ATOM 670 N N . ASN A 1 86 ? 35.490 -4.601 -23.120 1.00 77.81 86 ASN A N 1
ATOM 671 C CA . ASN A 1 86 ? 36.586 -5.398 -22.563 1.00 77.81 86 ASN A CA 1
ATOM 672 C C . ASN A 1 86 ? 36.943 -6.644 -23.390 1.00 77.81 86 ASN A C 1
ATOM 674 O O . ASN A 1 86 ? 38.084 -7.098 -23.327 1.00 77.81 86 ASN A O 1
ATOM 678 N N . TYR A 1 87 ? 35.996 -7.215 -24.145 1.00 69.25 87 TYR A N 1
ATOM 679 C CA . TYR A 1 87 ? 36.197 -8.510 -24.817 1.00 69.25 87 TYR A CA 1
ATOM 680 C C . TYR A 1 87 ? 35.921 -8.515 -26.328 1.00 69.25 87 TYR A C 1
ATOM 682 O O . TYR A 1 87 ? 36.325 -9.456 -27.009 1.00 69.25 87 TYR A O 1
ATOM 690 N N . VAL A 1 88 ? 35.243 -7.500 -26.874 1.00 63.91 88 VAL A N 1
ATOM 691 C CA . VAL A 1 88 ? 34.980 -7.355 -28.325 1.00 63.91 88 VAL A CA 1
ATOM 692 C C . VAL A 1 88 ? 35.930 -6.337 -28.968 1.00 63.91 88 VAL A C 1
ATOM 694 O O . VAL A 1 88 ? 36.083 -6.323 -30.191 1.00 63.91 88 VAL A O 1
ATOM 697 N N . GLY A 1 89 ? 36.647 -5.546 -28.161 1.00 55.47 89 GLY A N 1
ATOM 698 C CA . GLY A 1 89 ? 37.815 -4.796 -28.608 1.00 55.47 89 GLY A CA 1
ATOM 699 C C . GLY A 1 89 ? 38.827 -5.755 -29.223 1.00 55.47 89 GLY A C 1
ATOM 700 O O . GLY A 1 89 ? 39.307 -6.671 -28.561 1.00 55.47 89 GLY A O 1
ATOM 701 N N . THR A 1 90 ? 39.096 -5.567 -30.512 1.00 54.53 90 THR A N 1
ATOM 702 C CA . THR A 1 90 ? 40.049 -6.333 -31.309 1.00 54.53 90 THR A CA 1
ATOM 703 C C . THR A 1 90 ? 41.297 -6.651 -30.490 1.00 54.53 90 THR A C 1
ATOM 705 O O . THR A 1 90 ? 42.169 -5.795 -30.332 1.00 54.53 90 THR A O 1
ATOM 708 N N . HIS A 1 91 ? 41.442 -7.901 -30.042 1.00 51.56 91 HIS A N 1
ATOM 709 C CA . HIS A 1 91 ? 42.771 -8.482 -30.035 1.00 51.56 91 HIS A CA 1
ATOM 710 C C . HIS A 1 91 ? 43.252 -8.287 -31.467 1.00 51.56 91 HIS A C 1
ATOM 712 O O . HIS A 1 91 ? 42.738 -8.935 -32.384 1.00 51.56 91 HIS A O 1
ATOM 718 N N . GLN A 1 92 ? 44.143 -7.313 -31.682 1.00 47.34 92 GLN A N 1
ATOM 719 C CA . GLN A 1 92 ? 44.929 -7.284 -32.898 1.00 47.34 92 GLN A CA 1
ATOM 720 C C . GLN A 1 92 ? 45.450 -8.707 -33.024 1.00 47.34 92 GLN A C 1
ATOM 722 O O . GLN A 1 92 ? 46.083 -9.234 -32.105 1.00 47.34 92 GLN A O 1
ATOM 727 N N . ASN A 1 93 ? 45.013 -9.373 -34.090 1.00 48.72 93 ASN A N 1
ATOM 728 C CA . ASN A 1 93 ? 45.528 -10.658 -34.504 1.00 48.72 93 ASN A CA 1
ATOM 729 C C . ASN A 1 93 ? 47.000 -10.402 -34.834 1.00 48.72 93 ASN A C 1
ATOM 731 O O . ASN A 1 93 ? 47.368 -10.235 -35.994 1.00 48.72 93 ASN A O 1
ATOM 735 N N . GLU A 1 94 ? 47.838 -10.319 -33.804 1.00 44.47 94 GLU A N 1
ATOM 736 C CA . GLU A 1 94 ? 49.265 -10.525 -33.915 1.00 44.47 94 GLU A CA 1
ATOM 737 C C . GLU A 1 94 ? 49.374 -11.968 -34.380 1.00 44.47 94 GLU A C 1
ATOM 739 O O . GLU A 1 94 ? 49.196 -12.918 -33.612 1.00 44.47 94 GLU A O 1
ATOM 744 N N . GLY A 1 95 ? 49.462 -12.101 -35.702 1.00 50.41 95 GLY A N 1
ATOM 745 C CA . GLY A 1 95 ? 49.262 -13.350 -36.404 1.00 50.41 95 GLY A CA 1
ATOM 746 C C . GLY A 1 95 ? 50.172 -14.466 -35.884 1.00 50.41 95 GLY A C 1
ATOM 747 O O . GLY A 1 95 ? 51.141 -14.230 -35.156 1.00 50.41 95 GLY A O 1
ATOM 748 N N . PRO A 1 96 ? 49.916 -15.712 -36.313 1.00 52.34 96 PRO A N 1
ATOM 749 C CA . PRO A 1 96 ? 50.624 -16.910 -35.845 1.00 52.34 96 PRO A CA 1
ATOM 750 C C . PRO A 1 96 ? 52.162 -16.860 -35.999 1.00 52.34 96 PRO A C 1
ATOM 752 O O . PRO A 1 96 ? 52.872 -17.697 -35.438 1.00 52.34 96 PRO A O 1
ATOM 755 N N . SER A 1 97 ? 52.694 -15.860 -36.704 1.00 53.41 97 SER A N 1
ATOM 756 C CA . SER A 1 97 ? 54.107 -15.643 -37.011 1.00 53.41 97 SER A CA 1
ATOM 757 C C . SER A 1 97 ? 55.024 -15.363 -35.810 1.00 53.41 97 SER A C 1
ATOM 759 O O . SER A 1 97 ? 56.233 -15.527 -35.951 1.00 53.41 97 SER A O 1
ATOM 761 N N . ARG A 1 98 ? 54.517 -14.985 -34.623 1.00 49.94 98 ARG A N 1
ATOM 762 C CA . ARG A 1 98 ? 55.366 -14.803 -33.414 1.00 49.94 98 ARG A CA 1
ATOM 763 C C . ARG A 1 98 ? 55.343 -15.986 -32.443 1.00 49.94 98 ARG A C 1
ATOM 765 O O . ARG A 1 98 ? 56.217 -16.072 -31.584 1.00 49.94 98 ARG A O 1
ATOM 772 N N . ILE A 1 99 ? 54.394 -16.913 -32.586 1.00 52.19 99 ILE A N 1
ATOM 773 C CA . ILE A 1 99 ? 54.377 -18.156 -31.795 1.00 52.19 99 ILE A CA 1
ATOM 774 C C . ILE A 1 99 ? 55.284 -19.204 -32.456 1.00 52.19 99 ILE A C 1
ATOM 776 O O . ILE A 1 99 ? 55.986 -19.940 -31.764 1.00 52.19 99 ILE A O 1
ATOM 780 N N . ALA A 1 100 ? 55.347 -19.210 -33.792 1.00 47.91 100 ALA A N 1
ATOM 781 C CA . ALA A 1 100 ? 56.181 -20.131 -34.564 1.00 47.91 100 ALA A CA 1
ATOM 782 C C . ALA A 1 100 ? 57.698 -19.932 -34.369 1.00 47.91 100 ALA A C 1
ATOM 784 O O . ALA A 1 100 ? 58.463 -20.862 -34.599 1.00 47.91 100 ALA A O 1
ATOM 785 N N . SER A 1 101 ? 58.156 -18.759 -33.916 1.00 49.12 101 SER A N 1
ATOM 786 C CA . SER A 1 101 ? 59.588 -18.495 -33.713 1.00 49.12 101 SER A CA 1
ATOM 787 C C . SER A 1 101 ? 60.117 -18.879 -32.326 1.00 49.12 101 SER A C 1
ATOM 789 O O . SER A 1 101 ? 61.318 -18.766 -32.093 1.00 49.12 101 SER A O 1
ATOM 791 N N . ARG A 1 102 ? 59.255 -19.332 -31.399 1.00 52.94 102 ARG A N 1
ATOM 792 C CA . ARG A 1 102 ? 59.668 -19.746 -30.042 1.00 52.94 102 ARG A CA 1
ATOM 793 C C . ARG A 1 102 ? 59.776 -21.257 -29.844 1.00 52.94 102 ARG A C 1
ATOM 795 O O . ARG A 1 102 ? 60.354 -21.678 -28.850 1.00 52.94 102 ARG A O 1
ATOM 802 N N . PHE A 1 103 ? 59.280 -22.067 -30.776 1.00 50.59 103 PHE A N 1
ATOM 803 C CA . PHE A 1 103 ? 59.317 -23.526 -30.662 1.00 50.59 103 PHE A CA 1
ATOM 804 C C . PHE A 1 103 ? 59.670 -24.142 -32.018 1.00 50.59 103 PHE A C 1
ATOM 806 O O . PHE A 1 103 ? 58.811 -24.359 -32.868 1.00 50.59 103 PHE A O 1
ATOM 813 N N . LEU A 1 104 ? 60.966 -24.369 -32.237 1.00 49.59 104 LEU A N 1
ATOM 814 C CA . LEU A 1 104 ? 61.479 -25.093 -33.397 1.00 49.59 104 LEU A CA 1
ATOM 815 C C . LEU A 1 104 ? 60.902 -26.516 -33.466 1.00 49.59 104 LEU A C 1
ATOM 817 O O . LEU A 1 104 ? 60.834 -27.210 -32.457 1.00 49.59 104 LEU A O 1
ATOM 821 N N . GLY A 1 105 ? 60.608 -26.958 -34.693 1.00 47.38 105 GLY A N 1
ATOM 822 C CA . GLY A 1 105 ? 60.727 -28.358 -35.108 1.00 47.38 105 GLY A CA 1
ATOM 823 C C . GLY A 1 105 ? 59.694 -29.331 -34.540 1.00 47.38 105 GLY A C 1
ATOM 824 O O . GLY A 1 105 ? 59.987 -30.093 -33.628 1.00 47.38 105 GLY A O 1
ATOM 825 N N . GLY A 1 106 ? 58.513 -29.403 -35.153 1.00 38.00 106 GLY A N 1
ATOM 826 C CA . GLY A 1 106 ? 57.590 -30.507 -34.895 1.00 38.00 106 GLY A CA 1
ATOM 827 C C . GLY A 1 106 ? 56.306 -30.397 -35.701 1.00 38.00 106 GLY A C 1
ATOM 828 O O . GLY A 1 106 ? 55.457 -29.558 -35.416 1.00 38.00 106 GLY A O 1
ATOM 829 N N . SER A 1 107 ? 56.157 -31.250 -36.715 1.00 48.72 107 SER A N 1
ATOM 830 C CA . SER A 1 107 ? 54.914 -31.408 -37.475 1.00 48.72 107 SER A CA 1
ATOM 831 C C . SER A 1 107 ? 53.807 -31.915 -36.545 1.00 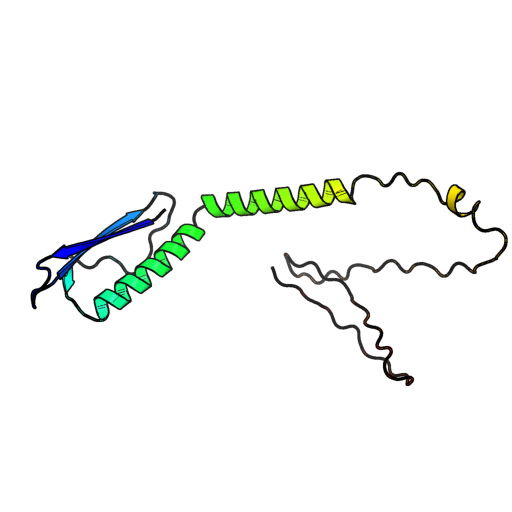48.72 107 SER A C 1
ATOM 833 O O . SER A 1 107 ? 53.728 -33.105 -36.247 1.00 48.72 107 SER A O 1
ATOM 835 N N . VAL A 1 108 ? 52.951 -31.013 -36.060 1.00 47.41 108 VAL A N 1
ATOM 836 C CA . VAL A 1 108 ? 51.710 -31.386 -35.374 1.00 47.41 108 VAL A CA 1
ATOM 837 C C . VAL A 1 108 ? 50.588 -31.331 -36.396 1.00 47.41 108 VAL A C 1
ATOM 839 O O . VAL A 1 108 ? 50.176 -30.264 -36.853 1.00 47.41 108 VAL A O 1
ATOM 842 N N . LYS A 1 109 ? 50.100 -32.519 -36.764 1.00 47.59 109 LYS A N 1
ATOM 843 C CA . LYS A 1 109 ? 48.929 -32.728 -37.615 1.00 47.59 109 LYS A CA 1
ATOM 844 C C . LYS A 1 109 ? 47.760 -31.917 -37.044 1.00 47.59 109 LYS A C 1
ATOM 846 O O . LYS A 1 109 ? 47.201 -32.250 -36.001 1.00 47.59 109 LYS A O 1
ATOM 851 N N . ARG A 1 110 ? 47.435 -30.818 -37.727 1.00 49.88 110 ARG A N 1
ATOM 852 C CA . ARG A 1 110 ? 46.362 -29.871 -37.403 1.00 49.88 110 ARG A CA 1
ATOM 853 C C . ARG A 1 110 ? 45.023 -30.612 -37.339 1.00 49.88 110 ARG A C 1
ATOM 855 O O . ARG A 1 110 ? 44.396 -30.842 -38.368 1.00 49.88 110 ARG A O 1
ATOM 862 N N . ARG A 1 111 ? 44.586 -30.988 -36.133 1.00 48.00 111 ARG A N 1
ATOM 863 C CA . ARG A 1 111 ? 43.208 -31.419 -35.871 1.00 48.00 111 ARG A CA 1
ATOM 864 C C . ARG A 1 111 ? 42.361 -30.166 -35.681 1.00 48.00 111 ARG A C 1
ATOM 866 O O . ARG A 1 111 ? 42.655 -29.326 -34.834 1.00 48.00 111 ARG A O 1
ATOM 873 N N . GLU A 1 112 ? 41.377 -30.025 -36.554 1.00 43.44 112 GLU A N 1
ATOM 874 C CA . GLU A 1 112 ? 40.474 -28.887 -36.667 1.00 43.44 112 GLU A CA 1
ATOM 875 C C . GLU A 1 112 ? 39.821 -28.555 -35.318 1.00 43.44 112 GLU A C 1
ATOM 877 O O . GLU A 1 112 ? 39.220 -29.415 -34.674 1.00 43.44 112 GLU A O 1
ATOM 882 N N . ARG A 1 113 ? 39.969 -27.300 -34.872 1.00 50.28 113 ARG A N 1
ATOM 883 C CA . ARG A 1 113 ? 39.223 -26.774 -33.727 1.00 50.28 113 ARG A CA 1
ATOM 884 C C . ARG A 1 113 ? 37.762 -26.703 -34.148 1.00 50.28 113 ARG A C 1
ATOM 886 O O . ARG A 1 113 ? 37.384 -25.830 -34.926 1.00 50.28 113 ARG A O 1
ATOM 893 N N . GLN A 1 114 ? 36.965 -27.646 -33.664 1.00 44.72 114 GLN A N 1
ATOM 894 C CA . GLN A 1 114 ? 35.539 -27.680 -33.932 1.00 44.72 114 GLN A CA 1
ATOM 895 C C . GLN A 1 114 ? 34.889 -26.532 -33.157 1.00 44.72 114 GLN A C 1
ATOM 897 O O . GLN A 1 114 ? 34.773 -26.568 -31.935 1.00 44.72 114 GLN A O 1
ATOM 902 N N . ASN A 1 115 ? 34.546 -25.468 -33.879 1.00 47.69 115 ASN A N 1
ATOM 903 C CA . ASN A 1 115 ? 33.846 -24.320 -33.323 1.00 47.69 115 ASN A CA 1
ATOM 904 C C . ASN A 1 115 ? 32.467 -24.803 -32.826 1.00 47.69 115 ASN A C 1
ATOM 906 O O . ASN A 1 115 ? 31.725 -25.379 -33.634 1.00 47.69 115 ASN A O 1
ATOM 910 N N . PRO A 1 116 ? 32.104 -24.630 -31.542 1.00 49.84 116 PRO A N 1
ATOM 911 C CA . PRO A 1 116 ? 30.806 -25.075 -31.055 1.00 49.84 116 PRO A CA 1
ATOM 912 C C . PRO A 1 116 ? 29.714 -24.249 -31.744 1.00 49.84 116 PRO A C 1
ATOM 914 O O . PRO A 1 116 ? 29.639 -23.031 -31.592 1.00 49.84 116 PRO A O 1
ATOM 917 N N . LYS A 1 117 ? 28.885 -24.912 -32.556 1.00 58.12 117 LYS A N 1
ATOM 918 C CA . LYS A 1 117 ? 27.747 -24.272 -33.223 1.00 58.12 117 LYS A CA 1
ATOM 919 C C . LYS A 1 117 ? 26.666 -23.988 -32.172 1.00 58.12 117 LYS A C 1
ATOM 921 O O . LYS A 1 117 ? 26.276 -24.921 -31.469 1.00 58.12 117 LYS A O 1
ATOM 926 N N . PRO A 1 118 ? 26.161 -22.748 -32.057 1.00 48.12 118 PRO A N 1
ATOM 927 C CA . PRO A 1 118 ? 25.074 -22.446 -31.138 1.00 48.12 118 PRO A CA 1
ATOM 928 C C . PRO A 1 118 ? 23.814 -23.204 -31.571 1.00 48.12 118 PRO A C 1
ATOM 930 O O . PRO A 1 118 ? 23.344 -23.060 -32.700 1.00 48.12 118 PRO A O 1
ATOM 933 N N . PHE A 1 119 ? 23.271 -24.026 -30.675 1.00 55.91 119 PHE A N 1
ATOM 934 C CA . PHE A 1 119 ? 21.947 -24.609 -30.852 1.00 55.91 119 PHE A CA 1
ATOM 935 C C . PHE A 1 119 ? 20.916 -23.533 -30.511 1.00 55.91 119 PHE A C 1
ATOM 937 O O . PHE A 1 119 ? 20.838 -23.076 -29.371 1.00 55.91 119 PHE A O 1
ATOM 944 N N . LEU A 1 120 ? 20.148 -23.102 -31.511 1.00 53.75 120 LEU A N 1
ATOM 945 C CA . LEU A 1 120 ? 19.054 -22.153 -31.333 1.00 53.75 120 LEU A CA 1
ATOM 946 C C . LEU A 1 120 ? 17.870 -22.867 -30.669 1.00 53.75 120 LEU A C 1
ATOM 948 O O . LEU A 1 120 ? 16.891 -23.223 -31.321 1.00 53.75 120 LEU A O 1
ATOM 952 N N . ALA A 1 121 ? 17.948 -23.079 -29.356 1.00 54.06 121 ALA A N 1
ATOM 953 C CA . ALA A 1 121 ? 16.747 -23.285 -28.563 1.00 54.06 121 ALA A CA 1
ATOM 954 C C . ALA A 1 121 ? 15.983 -21.951 -28.551 1.00 54.06 121 ALA A C 1
ATOM 956 O O . ALA A 1 121 ? 16.516 -20.931 -28.120 1.00 54.06 121 ALA A O 1
ATOM 957 N N . ASN A 1 122 ? 14.752 -21.941 -29.068 1.00 54.22 122 ASN A N 1
ATOM 958 C CA . ASN A 1 122 ? 13.909 -20.748 -29.216 1.00 54.22 122 ASN A CA 1
ATOM 959 C C . ASN A 1 122 ? 13.341 -20.260 -27.865 1.00 54.22 122 ASN A C 1
ATOM 961 O O . ASN A 1 122 ? 12.134 -20.100 -27.694 1.00 54.22 122 ASN A O 1
ATOM 965 N N . ILE A 1 123 ? 14.213 -20.060 -26.877 1.00 56.47 123 ILE A N 1
ATOM 966 C CA . ILE A 1 123 ? 13.870 -19.544 -25.556 1.00 56.47 123 ILE A CA 1
ATOM 967 C C . ILE A 1 123 ? 14.246 -18.063 -25.558 1.00 56.47 123 ILE A C 1
ATOM 969 O O . ILE A 1 123 ? 15.401 -17.687 -25.355 1.00 56.47 123 ILE A O 1
ATOM 973 N N . ARG A 1 124 ? 13.259 -17.204 -25.843 1.00 47.03 124 ARG A N 1
ATOM 974 C CA . ARG A 1 124 ? 13.421 -15.743 -25.796 1.00 47.03 124 ARG A CA 1
ATOM 975 C C . ARG A 1 124 ? 14.009 -15.330 -24.441 1.00 47.03 124 ARG A C 1
ATOM 977 O O . ARG A 1 124 ? 13.336 -15.440 -23.424 1.00 47.03 124 ARG A O 1
ATOM 984 N N . GLY A 1 125 ? 15.240 -14.819 -24.457 1.00 54.94 125 GLY A N 1
ATOM 985 C CA . GLY A 1 125 ? 15.915 -14.254 -23.284 1.00 54.94 125 GLY A CA 1
ATOM 986 C C . GLY A 1 125 ? 16.931 -15.162 -22.585 1.00 54.94 125 GLY A C 1
ATOM 987 O O . GLY A 1 125 ? 17.570 -14.685 -21.653 1.00 54.94 125 GLY A O 1
ATOM 988 N N . ALA A 1 126 ? 17.129 -16.408 -23.031 1.00 52.72 126 ALA A N 1
ATOM 989 C CA . ALA A 1 126 ? 18.131 -17.312 -22.463 1.00 52.72 126 ALA A CA 1
ATOM 990 C C . ALA A 1 126 ? 19.329 -17.505 -23.409 1.00 52.72 126 ALA A C 1
ATOM 992 O O . ALA A 1 126 ? 19.162 -17.633 -24.621 1.00 52.72 126 ALA A O 1
ATOM 993 N N . LEU A 1 127 ? 20.539 -17.554 -22.848 1.00 53.31 127 LEU A N 1
ATOM 994 C CA . LEU A 1 127 ? 21.734 -18.040 -23.539 1.00 53.31 127 LEU A CA 1
ATOM 995 C C . LEU A 1 127 ? 21.959 -19.497 -23.120 1.00 53.31 127 LEU A C 1
ATOM 997 O O . LEU A 1 127 ? 22.018 -19.790 -21.928 1.00 53.31 127 LEU A O 1
ATOM 1001 N N . SER A 1 128 ? 22.077 -20.405 -24.090 1.00 57.53 128 SER A N 1
ATOM 1002 C CA . SER A 1 128 ? 22.371 -21.822 -23.848 1.00 57.53 128 SER A CA 1
ATOM 1003 C C . SER A 1 128 ? 23.588 -22.267 -24.651 1.00 57.53 128 SER A C 1
ATOM 1005 O O . SER A 1 128 ? 23.703 -21.935 -25.832 1.00 57.53 128 SER A O 1
ATOM 1007 N N . TRP A 1 129 ? 24.455 -23.072 -24.042 1.00 58.69 129 TRP A N 1
ATOM 1008 C CA . TRP A 1 129 ? 25.589 -23.720 -24.700 1.00 58.69 129 TRP A CA 1
ATOM 1009 C C . TRP A 1 129 ? 25.671 -25.192 -24.293 1.00 58.69 129 TRP A C 1
ATOM 1011 O O . TRP A 1 129 ? 25.260 -25.583 -23.200 1.00 58.69 129 TRP A O 1
ATOM 1021 N N . LEU A 1 130 ? 26.193 -26.017 -25.200 1.00 56.62 130 LEU A N 1
ATOM 1022 C CA . LEU A 1 130 ? 26.484 -27.420 -24.922 1.00 56.62 130 LEU A CA 1
ATOM 1023 C C . LEU A 1 130 ? 27.725 -27.491 -24.031 1.00 56.62 130 LEU A C 1
ATOM 1025 O O . LEU A 1 130 ? 28.780 -26.977 -24.398 1.00 56.62 130 LEU A O 1
ATOM 1029 N N . VAL A 1 131 ? 27.584 -28.112 -22.863 1.00 54.69 131 VAL A N 1
ATOM 1030 C CA . VAL A 1 131 ? 28.701 -28.405 -21.964 1.00 54.69 131 VAL A CA 1
ATOM 1031 C C . VAL A 1 131 ? 28.987 -29.892 -22.072 1.00 54.69 131 VAL A C 1
ATOM 1033 O O . VAL A 1 131 ? 28.110 -30.710 -21.801 1.00 54.69 131 VAL A O 1
ATOM 1036 N N . ASP A 1 132 ? 30.208 -30.229 -22.471 1.00 63.50 132 ASP A N 1
ATOM 1037 C CA . ASP A 1 132 ? 30.686 -31.607 -22.478 1.00 63.50 132 ASP A CA 1
ATOM 1038 C C . ASP A 1 132 ? 31.468 -31.851 -21.184 1.00 63.50 132 ASP A C 1
ATOM 1040 O O . ASP A 1 132 ? 32.482 -31.197 -20.928 1.00 63.50 132 ASP A O 1
ATOM 1044 N N . VAL A 1 133 ? 30.974 -32.748 -20.332 1.00 54.53 133 VAL A N 1
ATOM 1045 C CA . VAL A 1 133 ? 31.613 -33.076 -19.051 1.00 54.53 133 VAL A CA 1
ATOM 1046 C C . VAL A 1 133 ? 32.408 -34.358 -19.231 1.00 54.53 133 VAL A C 1
ATOM 1048 O O . VAL A 1 133 ? 31.836 -35.421 -19.454 1.00 54.53 133 VAL A O 1
ATOM 1051 N N . HIS A 1 134 ? 33.730 -34.255 -19.117 1.00 52.75 134 HIS A N 1
ATOM 1052 C CA . HIS A 1 134 ? 34.611 -35.417 -19.111 1.00 52.75 134 HIS A CA 1
ATOM 1053 C C . HIS A 1 134 ? 34.800 -35.883 -17.666 1.00 52.75 134 HIS A C 1
ATOM 1055 O O . HIS A 1 134 ? 35.419 -35.192 -16.858 1.00 52.75 134 HIS A O 1
ATOM 1061 N N . ASP A 1 135 ? 34.235 -37.044 -17.338 1.00 47.28 135 ASP A N 1
ATOM 1062 C CA . ASP A 1 135 ? 34.474 -37.720 -16.065 1.00 47.28 135 ASP A CA 1
ATOM 1063 C C . ASP A 1 135 ? 35.777 -38.526 -16.165 1.00 47.28 135 ASP A C 1
ATOM 1065 O O . ASP A 1 135 ? 35.925 -39.389 -17.031 1.00 47.28 135 ASP A O 1
ATOM 1069 N N . HIS A 1 136 ? 36.743 -38.222 -15.301 1.00 52.03 136 HIS A N 1
ATOM 1070 C CA . HIS A 1 136 ? 38.042 -38.899 -15.261 1.00 52.03 136 HIS A CA 1
ATOM 1071 C C . HIS A 1 136 ? 38.106 -40.013 -14.204 1.00 52.03 136 HIS A C 1
ATOM 1073 O O . HIS A 1 136 ? 39.184 -40.548 -13.953 1.00 52.03 136 HIS A O 1
ATOM 1079 N N . SER A 1 137 ? 36.985 -40.380 -13.574 1.00 54.78 137 SER A N 1
ATOM 1080 C CA . SER A 1 137 ? 36.999 -41.286 -12.420 1.00 54.78 137 SER A CA 1
ATOM 1081 C C . SER A 1 137 ? 36.841 -42.778 -12.732 1.00 54.78 137 SER A C 1
ATOM 1083 O O . SER A 1 137 ? 37.012 -43.596 -11.831 1.00 54.78 137 SER A O 1
ATOM 1085 N N . THR A 1 138 ? 36.579 -43.213 -13.968 1.00 43.59 138 THR A N 1
ATOM 1086 C CA . THR A 1 138 ? 36.550 -44.655 -14.280 1.00 43.59 138 THR A CA 1
ATOM 1087 C C . THR A 1 138 ? 36.918 -44.922 -15.732 1.00 43.59 138 THR A C 1
ATOM 1089 O O . THR A 1 138 ? 36.290 -44.438 -16.667 1.00 43.59 138 THR A O 1
ATOM 1092 N N . ASN A 1 139 ? 37.950 -45.741 -15.913 1.00 46.97 139 ASN A N 1
ATOM 1093 C CA . ASN A 1 139 ? 38.463 -46.192 -17.195 1.00 46.97 139 ASN A CA 1
ATOM 1094 C C . ASN A 1 139 ? 37.541 -47.269 -17.802 1.00 46.97 139 ASN A C 1
ATOM 1096 O O . ASN A 1 139 ? 37.964 -48.411 -17.941 1.00 46.97 139 ASN A O 1
ATOM 1100 N N . GLN A 1 140 ? 36.277 -46.936 -18.109 1.00 38.62 140 GLN A N 1
ATOM 1101 C CA . GLN A 1 140 ? 35.392 -47.752 -18.953 1.00 38.62 140 GLN A CA 1
ATOM 1102 C C . GLN A 1 140 ? 34.433 -46.903 -19.800 1.00 38.62 140 GLN A C 1
ATOM 1104 O O . GLN A 1 140 ? 33.782 -45.969 -19.338 1.00 38.62 140 GLN A O 1
ATOM 1109 N N . VAL A 1 141 ? 34.373 -47.271 -21.078 1.00 42.62 141 VAL A N 1
ATOM 1110 C CA . VAL A 1 141 ? 33.651 -46.611 -22.166 1.00 42.62 141 VAL A CA 1
ATOM 1111 C C . VAL A 1 141 ? 32.144 -46.846 -22.040 1.00 42.62 141 VAL A C 1
ATOM 1113 O O . VAL A 1 141 ? 31.688 -47.985 -22.073 1.00 42.62 141 VAL A O 1
ATOM 1116 N N . SER A 1 142 ? 31.348 -45.775 -21.997 1.00 34.41 142 SER A N 1
ATOM 1117 C CA . SER A 1 142 ? 29.955 -45.810 -22.466 1.00 34.41 142 SER A CA 1
ATOM 1118 C C . SER A 1 142 ? 29.516 -44.429 -22.980 1.00 34.41 142 SER A C 1
ATOM 1120 O O . SER A 1 142 ? 29.878 -43.416 -22.378 1.00 34.41 142 SER A O 1
ATOM 1122 N N . PRO A 1 143 ? 28.768 -44.342 -24.099 1.00 41.41 143 PRO A N 1
ATOM 1123 C CA . PRO A 1 143 ? 28.349 -43.062 -24.653 1.00 41.41 143 PRO A CA 1
ATOM 1124 C C . PRO A 1 143 ? 27.141 -42.557 -23.860 1.00 41.41 143 PRO A C 1
ATOM 1126 O O . PRO A 1 143 ? 26.106 -43.223 -23.811 1.00 41.41 143 PRO A O 1
ATOM 1129 N N . ARG A 1 144 ? 27.241 -41.385 -23.225 1.00 46.12 144 ARG A N 1
ATOM 1130 C CA . ARG A 1 144 ? 26.084 -40.741 -22.587 1.00 46.12 144 ARG A CA 1
ATOM 1131 C C . ARG A 1 144 ? 25.874 -39.331 -23.115 1.00 46.12 144 ARG A C 1
ATOM 1133 O O . ARG A 1 144 ? 26.816 -38.589 -23.357 1.00 46.12 144 ARG A O 1
ATOM 1140 N N . SER A 1 145 ? 24.598 -39.031 -23.346 1.00 43.59 145 SER A N 1
ATOM 1141 C CA . SER A 1 145 ? 24.094 -37.880 -24.091 1.00 43.59 145 SER A CA 1
ATOM 1142 C C . SER A 1 145 ? 24.502 -36.533 -23.484 1.00 43.59 145 SER A C 1
ATOM 1144 O O . SER A 1 145 ? 24.460 -36.401 -22.255 1.00 43.59 145 SER A O 1
ATOM 1146 N N . PRO A 1 146 ? 24.743 -35.503 -24.314 1.00 43.19 146 PRO A N 1
ATOM 1147 C CA . PRO A 1 146 ? 24.996 -34.151 -23.834 1.00 43.19 146 PRO A CA 1
ATOM 1148 C C . PRO A 1 146 ? 23.787 -33.623 -23.049 1.00 43.19 146 PRO A C 1
ATOM 1150 O O . PRO A 1 146 ? 22.652 -33.665 -23.529 1.00 43.19 146 PRO A O 1
ATOM 1153 N N . ARG A 1 147 ? 24.019 -33.124 -21.830 1.00 47.78 147 ARG A N 1
ATOM 1154 C CA . ARG A 1 147 ? 22.994 -32.430 -21.038 1.00 47.78 147 ARG A CA 1
ATOM 1155 C C . ARG A 1 147 ? 23.107 -30.926 -21.264 1.00 47.78 147 ARG A C 1
ATOM 1157 O O . ARG A 1 147 ? 24.175 -30.344 -21.104 1.00 47.78 147 ARG A O 1
ATOM 1164 N N . ALA A 1 148 ? 21.988 -30.300 -21.618 1.00 44.97 148 ALA A N 1
ATOM 1165 C CA . ALA A 1 148 ? 21.885 -28.852 -21.731 1.00 44.97 148 ALA A CA 1
ATOM 1166 C C . ALA A 1 148 ? 21.837 -28.220 -20.331 1.00 44.97 148 ALA A C 1
ATOM 1168 O O . ALA A 1 148 ? 20.937 -28.515 -19.545 1.00 44.97 148 ALA A O 1
ATOM 1169 N N . GLY A 1 149 ? 22.801 -27.353 -20.022 1.00 48.59 149 GLY A N 1
ATOM 1170 C CA . GLY A 1 149 ? 22.717 -26.454 -18.875 1.00 48.59 149 GLY A CA 1
ATOM 1171 C C . GLY A 1 149 ? 21.907 -25.219 -19.261 1.00 48.59 149 GLY A C 1
ATOM 1172 O O . GLY A 1 149 ? 22.253 -24.537 -20.224 1.00 48.59 149 GLY A O 1
ATOM 1173 N N . ILE A 1 150 ? 20.824 -24.945 -18.536 1.00 45.84 150 ILE A N 1
ATOM 1174 C CA . ILE A 1 150 ? 20.000 -23.744 -18.713 1.00 45.84 150 ILE A CA 1
ATOM 1175 C C . ILE A 1 150 ? 20.142 -22.909 -17.442 1.00 45.84 150 ILE A C 1
ATOM 1177 O O . ILE A 1 150 ? 19.797 -23.377 -16.358 1.00 45.84 150 ILE A O 1
ATOM 1181 N N . LEU A 1 151 ? 20.653 -21.684 -17.573 1.00 40.28 151 LEU A N 1
ATOM 1182 C CA . LEU A 1 151 ? 20.630 -20.687 -16.505 1.00 40.28 151 LEU A CA 1
ATOM 1183 C C . LEU A 1 151 ? 19.448 -19.744 -16.770 1.00 40.28 151 LEU A C 1
ATOM 1185 O O . LEU A 1 151 ? 19.387 -19.113 -17.826 1.00 40.28 151 LEU A O 1
ATOM 1189 N N . TYR A 1 152 ? 18.497 -19.672 -15.840 1.00 31.86 152 TYR A N 1
ATOM 1190 C CA . TYR A 1 152 ? 17.370 -18.739 -15.919 1.00 31.86 152 TYR A CA 1
ATOM 1191 C C . TYR A 1 152 ? 17.790 -17.367 -15.368 1.00 31.86 152 TYR A C 1
ATOM 1193 O O . TYR A 1 152 ? 18.467 -17.312 -14.341 1.00 31.86 152 TYR A O 1
ATOM 1201 N N . SER A 1 153 ? 17.398 -16.279 -16.048 1.00 38.69 153 SER A N 1
ATOM 1202 C CA . SER A 1 153 ? 17.487 -14.900 -15.532 1.00 38.69 153 SER A CA 1
ATOM 1203 C C . SER A 1 153 ? 16.151 -14.433 -14.984 1.00 38.69 153 SER A C 1
ATOM 1205 O O . SER A 1 153 ? 15.168 -14.615 -15.742 1.00 38.69 153 SER A O 1
#

Secondary structure (DSSP, 8-state):
-EEEEEEEESTTSTT-EEEEEEEE-TTSPP-SSPPPTTSEEESSHHHHHHHHHHHHHHHHHHHTSHHHHHHHHHHHHHHHHHHHHHHTS------GGGTTTTS--------------------TT--EEE------S-------PPPEEE---

Sequence (153 aa):
HVFIIVRVHNACTDNVSYSVAVSRSKEVPPFGPPLPKGATFSKCADFHDWLLTKIINAENAVHRSKKFATMAARTRREALRDLAENYVGTHQNEGPSRIASRFLGGSVKRRERQNPKPFLANIRGALSWLVDVHDHSTNQVSPRSPRAGILYS

Radius of gyration: 30.82 Å; chains: 1; bounding box: 76×57×64 Å

Foldseek 3Di:
DKDKDWDWDPPPDPFIKIAIDIDDDPQQDDWDDDQDVVRMGTPDPVVVVRVVRRVVRSVVSVCVGPVNVVVVVVVVVVVVVVCCVVPVPDPPCPDPVVVDVPDDDDDDDDDDPPDFDQDPPVDPPWGKGFDDDDDPPDPDDDDDDTDIDTDDD

pLDDT: mean 71.63, std 20.84, range [31.86, 97.31]

InterPro domains:
  IPR000331 Rap/Ran-GAP domain [PF02145] (1-77)
  IPR000331 Rap/Ran-GAP domain [PS50085] (1-83)
  IPR035974 Rap/Ran-GAP superfamily [G3DSA:3.40.50.11210] (1-64)
  IPR035974 Rap/Ran-GAP superfamily [SSF111347] (1-92)
  IPR050989 Rap1/Ran GTPase-activating [PTHR15711] (1-116)